Protein AF-A0AAU9SJQ6-F1 (afdb_monomer)

Solvent-accessible surface area (backbone atoms only — not comparable to full-atom values): 7414 Å² total; per-residue (Å²): 110,67,70,61,53,53,52,52,52,56,59,66,45,49,66,59,55,56,60,51,46,58,44,53,57,57,58,59,35,50,84,43,57,50,30,52,56,49,58,75,45,93,41,69,82,48,95,94,40,66,61,61,41,72,55,65,59,51,52,56,58,52,45,49,70,56,46,50,59,47,42,66,69,48,52,34,55,54,32,24,72,74,59,76,37,98,66,27,62,53,70,66,57,56,53,51,52,53,43,51,52,47,53,53,50,52,54,52,52,52,52,51,48,52,52,52,52,49,53,56,49,53,64,62,56,60,75,73,76,118

Structure (mmCIF, N/CA/C/O backbone):
data_AF-A0AAU9SJQ6-F1
#
_entry.id   AF-A0AAU9SJQ6-F1
#
loop_
_atom_site.group_PDB
_atom_site.id
_atom_site.type_symbol
_atom_site.label_atom_id
_atom_site.label_alt_id
_atom_site.label_comp_id
_atom_site.label_asym_id
_atom_site.label_entity_id
_atom_site.label_seq_id
_atom_site.pdbx_PDB_ins_code
_atom_site.Cartn_x
_atom_site.Cartn_y
_atom_site.Cartn_z
_atom_site.occupancy
_atom_site.B_iso_or_equiv
_atom_site.auth_seq_id
_atom_site.auth_comp_id
_atom_site.auth_asym_id
_atom_site.auth_atom_id
_atom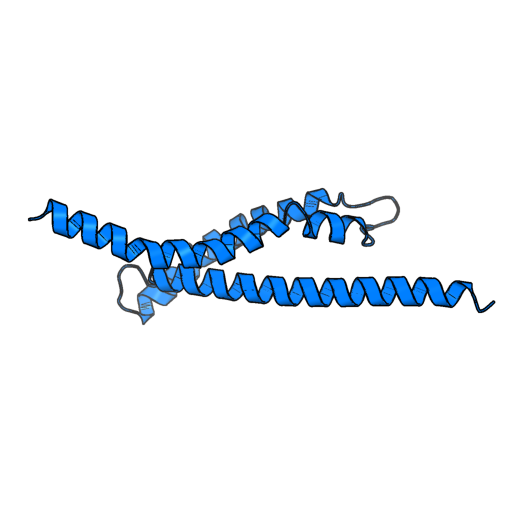_site.pdbx_PDB_model_num
ATOM 1 N N . MET A 1 1 ? -27.442 16.188 26.027 1.00 65.81 1 MET A N 1
ATOM 2 C CA . MET A 1 1 ? -26.118 15.672 26.457 1.00 65.81 1 MET A CA 1
ATOM 3 C C . MET A 1 1 ? -25.593 14.614 25.496 1.00 65.81 1 MET A C 1
ATOM 5 O O . MET A 1 1 ? -24.475 14.793 25.039 1.00 65.81 1 MET A O 1
ATOM 9 N N . ALA A 1 2 ? -26.394 13.608 25.119 1.00 85.00 2 ALA A N 1
ATOM 10 C CA . ALA A 1 2 ? -26.009 12.593 24.127 1.00 85.00 2 ALA A CA 1
ATOM 11 C C . ALA A 1 2 ? -25.478 13.184 22.802 1.00 85.00 2 ALA A C 1
ATOM 13 O O . ALA A 1 2 ? -24.386 12.831 22.379 1.00 85.00 2 ALA A O 1
ATOM 14 N N . GLU A 1 3 ? -26.162 14.177 22.220 1.00 88.38 3 GLU A N 1
ATOM 15 C CA . GLU A 1 3 ? -25.724 14.833 20.970 1.00 88.38 3 GLU A CA 1
ATOM 16 C C . GLU A 1 3 ? -24.322 15.465 21.060 1.00 88.38 3 GLU A C 1
ATOM 18 O O . GLU A 1 3 ? -23.535 15.411 20.117 1.00 88.38 3 GLU A O 1
ATOM 23 N N . ILE A 1 4 ? -23.979 16.045 22.215 1.00 91.69 4 ILE A N 1
ATOM 24 C CA . ILE A 1 4 ? -22.663 16.661 22.445 1.00 91.69 4 ILE A CA 1
ATOM 25 C C . ILE A 1 4 ? -21.584 15.576 22.537 1.00 91.69 4 ILE A C 1
ATOM 27 O O . ILE A 1 4 ? -20.460 15.767 22.073 1.00 91.69 4 ILE A O 1
ATOM 31 N N . GLU A 1 5 ? -21.912 14.433 23.134 1.00 93.44 5 GLU A N 1
ATOM 32 C CA . GLU A 1 5 ? -20.999 13.304 23.282 1.00 93.44 5 GLU A CA 1
ATOM 33 C C . GLU A 1 5 ? -20.749 12.590 21.948 1.00 93.44 5 GLU A C 1
ATOM 35 O O . GLU A 1 5 ? -19.597 12.300 21.619 1.00 93.44 5 GLU A O 1
ATOM 40 N N . 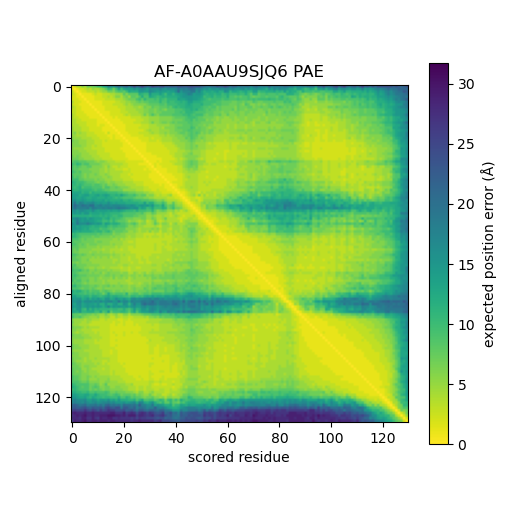GLU A 1 6 ? -21.789 12.422 21.130 1.00 90.88 6 GLU A N 1
ATOM 41 C CA . GLU A 1 6 ? -21.681 11.916 19.760 1.00 90.88 6 GLU A CA 1
ATOM 42 C C . GLU A 1 6 ? -20.849 12.850 18.875 1.00 90.88 6 GLU A C 1
ATOM 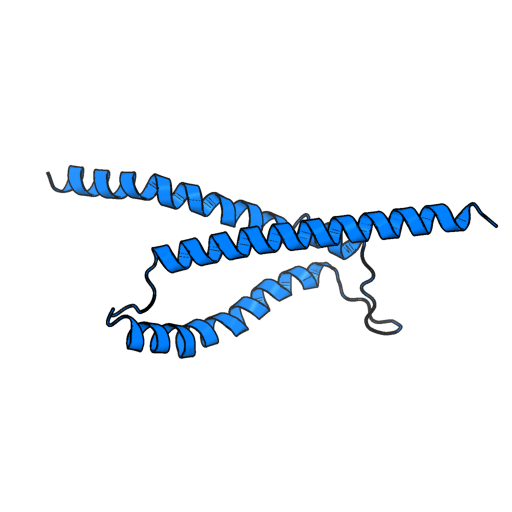44 O O . GLU A 1 6 ? -19.899 12.407 18.225 1.00 90.88 6 GLU A O 1
ATOM 49 N N . ALA A 1 7 ? -21.113 14.160 18.914 1.00 92.50 7 ALA A N 1
ATOM 50 C CA . ALA A 1 7 ? -20.314 15.141 18.183 1.00 92.50 7 ALA A CA 1
ATOM 51 C C . ALA A 1 7 ? -18.837 15.096 18.612 1.00 92.50 7 ALA A C 1
ATOM 53 O O . ALA A 1 7 ? -17.928 15.104 17.778 1.00 92.50 7 ALA A O 1
ATOM 54 N N . LYS A 1 8 ? -18.572 14.972 19.918 1.00 92.31 8 LYS A N 1
ATOM 55 C CA . LYS A 1 8 ? -17.211 14.840 20.454 1.00 92.31 8 LYS A CA 1
ATOM 56 C C . LYS A 1 8 ? -16.540 13.539 20.007 1.00 92.31 8 LYS A C 1
ATOM 58 O O . LYS A 1 8 ? -15.329 13.537 19.785 1.00 92.31 8 LYS A O 1
ATOM 63 N N . ALA A 1 9 ? -17.291 12.448 19.858 1.00 92.06 9 ALA A N 1
ATOM 64 C CA . ALA A 1 9 ? -16.780 11.191 19.320 1.00 92.06 9 ALA A CA 1
ATOM 65 C C . ALA A 1 9 ? -16.372 11.331 17.845 1.00 92.06 9 ALA A C 1
ATOM 67 O O . ALA A 1 9 ? -15.275 10.909 17.484 1.00 92.06 9 ALA A O 1
ATOM 68 N N . VAL A 1 10 ? -17.178 12.004 17.019 1.00 92.81 10 VAL A N 1
ATOM 69 C CA . VAL A 1 10 ? -16.844 12.273 15.607 1.00 92.81 10 VAL A CA 1
ATOM 70 C C . VAL A 1 10 ? -15.589 13.139 15.486 1.00 92.81 10 VAL A C 1
ATOM 72 O O . VAL A 1 10 ? -14.687 12.816 14.713 1.00 92.81 10 VAL A O 1
ATOM 75 N N . VAL A 1 11 ? -15.463 14.191 16.300 1.00 94.62 11 VAL A N 1
ATOM 76 C CA . VAL A 1 11 ? -14.266 15.053 16.302 1.00 94.62 11 VAL A CA 1
ATOM 77 C C . VAL A 1 11 ? -13.000 14.265 16.664 1.00 94.62 11 VAL A C 1
ATOM 79 O O . VAL A 1 11 ? -11.940 14.506 16.090 1.00 94.62 11 VAL A O 1
ATOM 82 N N . LYS A 1 12 ? -13.093 13.264 17.551 1.00 91.88 12 LYS A N 1
ATOM 83 C CA . LYS A 1 12 ? -11.962 12.375 17.878 1.00 91.88 12 LYS A CA 1
ATOM 84 C C . LYS A 1 12 ? -11.536 11.464 16.718 1.00 91.88 12 LYS A C 1
ATOM 86 O O . LYS A 1 12 ? -10.411 10.971 16.742 1.00 91.88 12 LYS A O 1
ATOM 91 N N . LEU A 1 13 ? -12.382 11.250 15.708 1.00 92.81 13 LEU A N 1
ATOM 92 C CA . LEU A 1 13 ? -12.036 10.468 14.513 1.00 92.81 13 LEU A CA 1
ATOM 93 C C . LEU A 1 13 ? -11.264 11.282 13.471 1.00 92.81 13 LEU A C 1
ATOM 95 O O . LEU A 1 13 ? -10.525 10.698 12.681 1.00 92.81 13 LEU A O 1
ATOM 99 N N . VAL A 1 14 ? -11.378 12.614 13.489 1.00 93.69 14 VAL A N 1
ATOM 100 C CA . VAL A 1 14 ? -10.660 13.521 12.577 1.00 93.69 14 VAL A CA 1
ATOM 101 C C . VAL A 1 14 ? -9.154 13.227 12.502 1.00 93.69 14 VAL A C 1
ATOM 103 O O . VAL A 1 14 ? -8.659 13.057 11.390 1.00 93.69 14 VAL A O 1
ATOM 106 N N . PRO A 1 15 ? -8.398 13.097 13.612 1.00 90.06 15 PRO A N 1
ATOM 107 C CA . PRO A 1 15 ? -6.970 12.786 13.525 1.00 90.06 15 PRO A CA 1
ATOM 108 C C . PRO A 1 15 ? -6.681 11.426 12.870 1.00 90.06 15 PRO A C 1
ATOM 110 O O . PRO A 1 15 ? -5.714 11.311 12.124 1.00 90.06 15 PRO A O 1
ATOM 113 N N . ILE A 1 16 ? -7.523 10.411 13.091 1.00 90.75 16 ILE A N 1
ATOM 114 C CA . ILE A 1 16 ? -7.378 9.093 12.448 1.00 90.75 16 ILE A CA 1
ATOM 115 C C . ILE A 1 16 ? -7.665 9.205 10.947 1.00 90.75 16 ILE A C 1
ATOM 117 O O . ILE A 1 16 ? -6.960 8.634 10.122 1.00 90.75 16 ILE A O 1
ATOM 121 N N . TRP A 1 17 ? -8.680 9.977 10.568 1.00 91.00 17 TRP A N 1
ATOM 122 C CA . TRP A 1 17 ? -8.973 10.240 9.164 1.00 91.00 17 TRP A CA 1
ATOM 123 C C . TRP A 1 17 ? -7.822 10.982 8.468 1.00 91.00 17 TRP A C 1
ATOM 125 O O . TRP A 1 17 ? -7.446 10.626 7.352 1.00 91.00 17 TRP A O 1
ATOM 135 N N . MET A 1 18 ? -7.201 11.949 9.149 1.00 91.50 18 MET A N 1
ATOM 136 C CA . MET A 1 18 ? -6.038 12.674 8.633 1.00 91.50 18 MET A CA 1
ATOM 137 C C . MET A 1 18 ? -4.845 11.747 8.367 1.00 91.50 18 MET A C 1
ATOM 139 O O . MET A 1 18 ? -4.187 11.894 7.340 1.00 91.50 18 MET A O 1
ATOM 143 N N . THR A 1 19 ? -4.561 10.765 9.232 1.00 89.31 19 THR A N 1
ATOM 144 C CA . THR A 1 19 ? -3.460 9.815 8.978 1.00 89.31 19 THR A CA 1
ATOM 145 C C . THR A 1 19 ? -3.750 8.893 7.794 1.00 89.31 19 THR A C 1
ATOM 147 O O . THR A 1 19 ? -2.834 8.554 7.042 1.00 89.31 19 THR A O 1
ATOM 150 N N . CYS A 1 20 ? -5.019 8.563 7.541 1.00 90.00 20 CYS A N 1
ATOM 151 C CA . CYS A 1 20 ? -5.428 7.819 6.348 1.00 90.00 20 CYS A CA 1
ATOM 152 C C . CYS A 1 20 ? -5.165 8.578 5.031 1.00 90.00 20 CYS A C 1
ATOM 154 O O . CYS A 1 20 ? -5.055 7.940 3.983 1.00 90.00 20 CYS A O 1
ATOM 156 N N . LEU A 1 21 ? -4.994 9.908 5.046 1.00 91.81 21 LEU A N 1
ATOM 157 C CA . LEU A 1 21 ? -4.647 10.669 3.836 1.00 91.81 21 LEU A CA 1
ATOM 158 C C . LEU A 1 21 ? -3.286 10.264 3.256 1.00 91.81 21 LEU A C 1
ATOM 160 O O . LEU A 1 21 ? -3.108 10.314 2.040 1.00 91.81 21 LEU A O 1
ATOM 164 N N . VAL A 1 22 ? -2.349 9.799 4.090 1.00 90.62 22 VAL A N 1
ATOM 165 C CA . VAL A 1 22 ? -1.047 9.291 3.625 1.00 90.62 22 VAL A CA 1
ATOM 166 C C . VAL A 1 22 ? -1.245 8.125 2.658 1.00 90.62 22 VAL A C 1
ATOM 168 O O . VAL A 1 22 ? -0.651 8.101 1.581 1.00 90.62 22 VAL A O 1
ATOM 171 N N . TYR A 1 23 ? -2.137 7.193 3.001 1.00 90.69 23 TYR A N 1
ATOM 172 C CA . TYR A 1 23 ? -2.497 6.084 2.121 1.00 90.69 23 TYR A CA 1
ATOM 173 C C . TYR A 1 23 ? -3.115 6.581 0.807 1.00 90.69 23 TYR A C 1
ATOM 175 O O . TYR A 1 23 ? -2.739 6.109 -0.265 1.00 90.69 23 TYR A O 1
ATOM 183 N N . ALA A 1 24 ? -4.020 7.564 0.866 1.00 91.06 24 ALA A N 1
ATOM 184 C CA . ALA A 1 24 ? -4.666 8.113 -0.327 1.00 91.06 24 ALA A CA 1
ATOM 185 C C . ALA A 1 24 ? -3.657 8.747 -1.303 1.00 91.06 24 ALA A C 1
ATOM 187 O O . ALA A 1 24 ? -3.754 8.533 -2.513 1.00 91.06 24 ALA A O 1
ATOM 188 N N . ILE A 1 25 ? -2.657 9.468 -0.782 1.00 92.44 25 ILE A N 1
ATOM 189 C CA . ILE A 1 25 ? -1.568 10.048 -1.583 1.00 92.44 25 ILE A CA 1
ATOM 190 C C . ILE A 1 25 ? -0.784 8.943 -2.292 1.00 92.44 25 ILE A C 1
ATOM 192 O O . ILE A 1 25 ? -0.560 9.031 -3.498 1.00 92.44 25 ILE A O 1
ATOM 196 N N . VAL A 1 26 ? -0.400 7.890 -1.564 1.00 92.00 26 VAL A N 1
ATOM 197 C CA . VAL A 1 26 ? 0.326 6.742 -2.125 1.00 92.00 26 VAL A CA 1
ATOM 198 C C . VAL A 1 26 ? -0.504 6.035 -3.196 1.00 92.00 26 VAL A C 1
ATOM 200 O O . VAL A 1 26 ? -0.008 5.751 -4.285 1.00 92.00 26 VAL A O 1
ATOM 203 N N . HIS A 1 27 ? -1.789 5.806 -2.938 1.00 90.38 27 HIS A N 1
ATOM 204 C CA . HIS A 1 27 ? -2.686 5.164 -3.892 1.00 90.38 27 HIS A CA 1
ATOM 205 C C . HIS A 1 27 ? -2.827 5.974 -5.196 1.00 90.38 27 HIS A C 1
ATOM 207 O O . HIS A 1 27 ? -2.828 5.398 -6.286 1.00 90.38 27 HIS A O 1
ATOM 213 N N . ALA A 1 28 ? -2.860 7.309 -5.117 1.00 91.81 28 ALA A N 1
ATOM 214 C CA . ALA A 1 28 ? -2.938 8.190 -6.286 1.00 91.81 28 ALA A CA 1
ATOM 215 C C . ALA A 1 28 ? -1.700 8.122 -7.211 1.00 91.81 28 ALA A C 1
ATOM 217 O O . ALA A 1 28 ? -1.799 8.444 -8.401 1.00 91.81 28 ALA A O 1
ATOM 218 N N . GLN A 1 29 ? -0.547 7.661 -6.707 1.00 90.12 29 GLN A N 1
ATOM 219 C CA . GLN A 1 29 ? 0.679 7.472 -7.499 1.00 90.12 29 GLN A CA 1
ATOM 220 C C . GLN A 1 29 ? 0.547 6.328 -8.514 1.00 90.12 29 GLN A C 1
ATOM 222 O O . GLN A 1 29 ? 1.107 6.396 -9.611 1.00 90.12 29 GLN A O 1
ATOM 227 N N . SER A 1 30 ? -0.216 5.284 -8.173 1.00 87.19 30 SER A N 1
ATOM 228 C CA . SER A 1 30 ? -0.342 4.071 -8.987 1.00 87.19 30 SER A CA 1
ATOM 229 C C . SER A 1 30 ? -0.846 4.335 -10.418 1.00 87.19 30 SER A C 1
ATOM 231 O O . SER A 1 30 ? -0.143 3.980 -11.371 1.00 87.19 30 SER A O 1
ATOM 233 N N . PRO A 1 31 ? -1.994 5.010 -10.631 1.00 88.12 31 PRO A N 1
ATOM 234 C CA . PRO A 1 31 ? -2.468 5.288 -11.983 1.00 88.12 31 PRO A CA 1
ATOM 235 C C . PRO A 1 31 ? -1.652 6.362 -12.712 1.00 88.12 31 PRO A C 1
ATOM 237 O O . PRO A 1 31 ? -1.862 6.573 -13.905 1.00 88.12 31 PRO A O 1
ATOM 240 N N . THR A 1 32 ? -0.741 7.057 -12.032 1.00 90.00 32 THR A N 1
ATOM 241 C CA . THR A 1 32 ? -0.024 8.211 -12.581 1.00 90.00 32 THR A CA 1
ATOM 242 C C . THR A 1 32 ? 1.464 7.911 -12.731 1.00 90.00 32 THR A C 1
ATOM 244 O O . THR A 1 32 ? 1.901 7.434 -13.782 1.00 90.00 32 THR A O 1
ATOM 247 N N . PHE A 1 33 ? 2.250 8.175 -11.693 1.00 88.31 33 PHE A N 1
ATOM 248 C CA . PHE A 1 33 ? 3.700 8.068 -11.704 1.00 88.31 33 PHE A CA 1
ATOM 249 C C . PHE A 1 33 ? 4.179 6.639 -11.937 1.00 88.31 33 PHE A C 1
ATOM 251 O O . PHE A 1 33 ? 5.078 6.448 -12.750 1.00 88.31 33 PHE A O 1
ATOM 258 N N . PHE A 1 34 ? 3.537 5.627 -11.350 1.00 86.69 34 PHE A N 1
ATOM 259 C CA . PHE A 1 34 ? 3.952 4.233 -11.566 1.00 86.69 34 PHE A CA 1
ATOM 260 C C . PHE A 1 34 ? 3.675 3.765 -12.989 1.00 86.69 34 PHE A C 1
ATOM 262 O O . PHE A 1 34 ? 4.486 3.063 -13.589 1.00 86.69 34 PHE A O 1
ATOM 269 N N . ARG A 1 35 ? 2.572 4.229 -13.586 1.00 87.38 35 ARG A N 1
ATOM 270 C CA . ARG A 1 35 ? 2.300 3.983 -15.003 1.00 87.38 35 ARG A CA 1
ATOM 271 C C . ARG A 1 35 ? 3.337 4.653 -15.902 1.00 87.38 35 ARG A C 1
ATOM 273 O O . ARG A 1 35 ? 3.782 4.031 -16.864 1.00 87.38 35 ARG A O 1
ATOM 280 N N . LYS A 1 36 ? 3.731 5.897 -15.602 1.00 86.56 36 LYS A N 1
ATOM 281 C CA . LYS A 1 36 ? 4.784 6.604 -16.350 1.00 86.56 36 LYS A CA 1
ATOM 282 C C . LYS A 1 36 ? 6.133 5.906 -16.206 1.00 86.56 36 LYS A C 1
ATOM 284 O O . LYS A 1 36 ? 6.746 5.598 -17.223 1.00 86.56 36 LYS A O 1
ATOM 289 N N . GLN A 1 37 ? 6.535 5.574 -14.984 1.00 84.69 37 GLN A N 1
ATOM 290 C CA . GLN A 1 37 ? 7.746 4.809 -14.701 1.00 84.69 37 GLN A CA 1
ATOM 291 C C . GLN A 1 37 ? 7.757 3.508 -15.514 1.00 84.69 37 GLN A C 1
ATOM 293 O O . GLN A 1 37 ? 8.631 3.315 -16.358 1.00 84.69 37 GLN A O 1
ATOM 298 N N . GLY A 1 38 ? 6.713 2.686 -15.382 1.00 85.06 38 GLY A N 1
ATOM 299 C CA . GLY A 1 38 ? 6.580 1.429 -16.118 1.00 85.06 38 GLY A CA 1
ATOM 300 C C . GLY A 1 38 ? 6.513 1.595 -17.640 1.00 85.06 38 GLY A C 1
ATOM 301 O O . GLY A 1 38 ? 6.958 0.715 -18.370 1.00 85.06 38 GLY A O 1
ATOM 302 N N . SER A 1 39 ? 6.006 2.719 -18.162 1.00 86.00 39 SER A N 1
ATOM 303 C CA . SER A 1 39 ? 5.993 2.961 -19.613 1.00 86.00 39 SER A CA 1
ATOM 304 C C . SER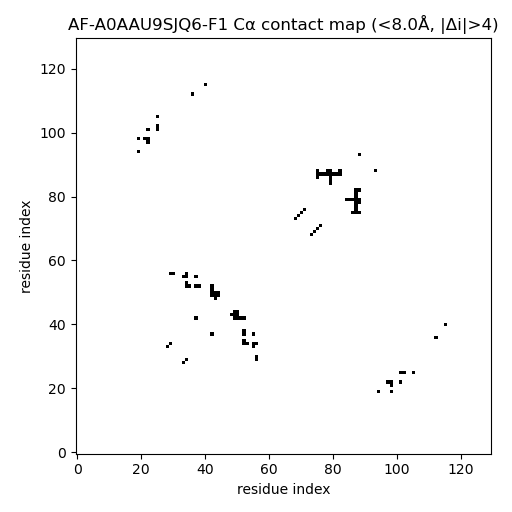 A 1 39 ? 7.382 3.160 -20.217 1.00 86.00 39 SER A C 1
ATOM 306 O O . SER A 1 39 ? 7.554 2.843 -21.395 1.00 86.00 39 SER A O 1
ATOM 308 N N . THR A 1 40 ? 8.340 3.629 -19.408 1.00 85.12 40 THR A N 1
ATOM 309 C CA . THR A 1 40 ? 9.744 3.856 -19.795 1.00 85.12 40 THR A CA 1
ATOM 310 C C . THR A 1 40 ? 10.645 2.644 -19.564 1.00 85.12 40 THR A C 1
ATOM 312 O O . THR A 1 40 ? 11.800 2.662 -19.970 1.00 85.12 40 THR A O 1
ATOM 315 N N . MET A 1 41 ? 10.133 1.599 -18.911 1.00 85.75 41 MET A N 1
ATOM 316 C CA . MET A 1 41 ? 10.845 0.337 -18.717 1.00 85.75 41 MET A CA 1
ATOM 317 C C . MET A 1 41 ? 10.625 -0.592 -19.915 1.00 85.75 41 MET A C 1
ATOM 319 O O . MET A 1 41 ? 9.620 -0.474 -20.633 1.00 85.75 41 MET A O 1
ATOM 323 N N . ASP A 1 42 ? 11.538 -1.545 -20.109 1.00 84.50 42 ASP A N 1
ATOM 324 C CA . ASP A 1 42 ? 11.275 -2.648 -21.025 1.00 84.50 42 ASP A CA 1
ATOM 325 C C . ASP A 1 42 ? 10.101 -3.486 -20.496 1.00 84.50 42 ASP A C 1
ATOM 327 O O . ASP A 1 42 ? 10.011 -3.821 -19.315 1.00 84.50 42 ASP A O 1
ATOM 331 N N . ARG A 1 43 ? 9.153 -3.759 -21.390 1.00 84.25 43 ARG A N 1
ATOM 332 C CA . ARG A 1 43 ? 7.905 -4.486 -21.127 1.00 84.25 43 ARG A CA 1
ATOM 333 C C . ARG A 1 43 ? 7.747 -5.683 -22.064 1.00 84.25 43 ARG A C 1
ATOM 335 O O . ARG A 1 43 ? 6.631 -6.182 -22.228 1.00 84.25 43 ARG A O 1
ATOM 342 N N . SER A 1 44 ? 8.816 -6.084 -22.747 1.00 86.94 44 SER A N 1
ATOM 343 C CA . SER A 1 44 ? 8.828 -7.275 -23.584 1.00 86.94 44 SER A CA 1
ATOM 344 C C . SER A 1 44 ? 8.897 -8.531 -22.704 1.00 86.94 44 SER A C 1
ATOM 346 O O . SER A 1 44 ? 9.720 -8.629 -21.801 1.00 86.94 44 SER A O 1
ATOM 348 N N . ILE A 1 45 ? 7.969 -9.469 -22.914 1.00 83.31 45 ILE A N 1
ATOM 349 C CA . ILE A 1 45 ? 7.992 -10.793 -22.257 1.00 83.31 45 ILE A CA 1
ATOM 350 C C . ILE A 1 45 ? 8.561 -11.840 -23.217 1.00 83.31 45 ILE A C 1
ATOM 352 O O . ILE A 1 45 ? 9.297 -12.734 -22.811 1.00 83.31 45 ILE A O 1
ATOM 356 N N . SER A 1 46 ? 8.218 -11.729 -24.499 1.00 85.38 46 SER A N 1
ATOM 357 C CA . SER A 1 46 ? 8.726 -12.574 -25.577 1.00 85.38 46 SER A CA 1
ATOM 358 C C . SER A 1 46 ? 8.846 -11.747 -26.861 1.00 85.38 46 SER A C 1
ATOM 360 O O . SER A 1 46 ? 8.257 -10.660 -26.940 1.00 85.38 46 SER A O 1
ATOM 362 N N . PRO A 1 47 ? 9.553 -12.236 -27.898 1.00 82.00 47 PRO A N 1
ATOM 363 C CA . PRO A 1 47 ? 9.556 -11.587 -29.206 1.00 82.00 47 PRO A CA 1
ATOM 364 C C . PRO A 1 47 ? 8.115 -11.359 -29.688 1.00 82.00 47 PRO A C 1
ATOM 366 O O . PRO A 1 47 ? 7.318 -12.293 -29.740 1.00 82.00 47 PRO A O 1
ATOM 369 N N . GLY A 1 48 ? 7.758 -10.102 -29.962 1.00 82.75 48 GLY A N 1
ATOM 370 C CA . GLY A 1 48 ? 6.411 -9.700 -30.387 1.00 82.75 48 GLY A CA 1
ATOM 371 C C . GLY A 1 48 ? 5.371 -9.504 -29.271 1.00 82.75 48 GLY A C 1
ATOM 372 O O . GLY A 1 48 ? 4.326 -8.913 -29.539 1.00 82.75 48 GLY A O 1
ATOM 373 N N . LEU A 1 49 ? 5.641 -9.911 -28.022 1.00 85.25 49 LEU A N 1
ATOM 374 C CA . LEU A 1 49 ? 4.720 -9.732 -26.893 1.00 85.25 49 LEU A CA 1
ATOM 375 C C . LEU A 1 49 ? 5.195 -8.610 -25.964 1.00 85.25 49 LEU A C 1
ATOM 377 O O . LEU A 1 49 ? 6.097 -8.794 -25.143 1.00 85.25 49 LEU A O 1
ATOM 381 N N . LYS A 1 50 ? 4.543 -7.447 -26.065 1.00 84.62 50 LYS A N 1
ATOM 382 C CA . LYS A 1 50 ? 4.788 -6.285 -25.203 1.00 84.62 50 LYS A CA 1
ATOM 383 C C . LYS A 1 50 ? 3.602 -6.045 -24.281 1.00 84.62 50 LYS A C 1
ATOM 385 O O . LYS A 1 50 ? 2.500 -5.754 -24.740 1.00 84.62 50 LYS A O 1
ATOM 390 N N . VAL A 1 51 ? 3.834 -6.103 -22.975 1.00 85.12 51 VAL A N 1
ATOM 391 C CA . VAL A 1 51 ? 2.787 -5.854 -21.980 1.00 85.12 51 VAL A CA 1
ATOM 392 C C . VAL A 1 51 ? 2.422 -4.371 -21.976 1.00 85.12 51 VAL A C 1
ATOM 394 O O . VAL A 1 51 ? 3.311 -3.524 -21.832 1.00 85.12 51 VAL A O 1
ATOM 397 N N . PRO A 1 52 ? 1.138 -3.993 -22.098 1.00 82.62 52 PRO A N 1
ATOM 398 C CA . PRO A 1 52 ? 0.718 -2.604 -21.944 1.00 82.62 52 PRO A CA 1
ATOM 399 C C . PRO A 1 52 ? 1.032 -2.088 -20.535 1.00 82.62 52 PRO A C 1
ATOM 401 O O . PRO A 1 52 ? 0.717 -2.755 -19.554 1.00 82.62 52 PRO A O 1
ATOM 404 N N . ALA A 1 53 ? 1.578 -0.875 -20.408 1.00 78.38 53 ALA A N 1
ATOM 405 C CA . ALA A 1 53 ? 1.882 -0.274 -19.102 1.00 78.38 53 ALA A CA 1
ATOM 406 C C . ALA A 1 53 ? 0.625 -0.093 -18.228 1.00 78.38 53 ALA A C 1
ATOM 408 O O . ALA A 1 53 ? 0.709 -0.091 -17.005 1.00 78.38 53 ALA A O 1
ATOM 409 N N . ALA A 1 54 ? -0.560 0.008 -18.841 1.00 79.62 54 ALA A N 1
ATOM 410 C CA . ALA A 1 54 ? -1.832 0.039 -18.122 1.00 79.62 54 ALA A CA 1
ATOM 411 C C . ALA A 1 54 ? -2.097 -1.244 -17.306 1.00 79.62 54 ALA A C 1
ATOM 413 O O . ALA A 1 54 ? -2.755 -1.169 -16.271 1.00 79.62 54 ALA A O 1
ATOM 414 N N . THR A 1 55 ? -1.526 -2.387 -17.705 1.00 82.50 55 THR A N 1
ATOM 415 C CA . THR A 1 55 ? -1.654 -3.677 -16.999 1.00 82.50 55 THR A CA 1
ATOM 416 C C . THR A 1 55 ? -1.067 -3.626 -15.587 1.00 82.50 55 THR A C 1
ATOM 418 O O . THR A 1 55 ? -1.515 -4.368 -14.718 1.00 82.50 55 THR A O 1
ATOM 421 N N . PHE A 1 56 ? -0.134 -2.704 -15.306 1.00 78.62 56 PHE A N 1
ATOM 422 C CA . PHE A 1 56 ? 0.361 -2.478 -13.943 1.00 78.62 56 PHE A CA 1
ATOM 423 C C . PHE A 1 56 ? -0.755 -2.091 -12.965 1.00 78.62 56 PHE A C 1
ATOM 425 O O . PHE A 1 56 ? -0.687 -2.452 -11.795 1.00 78.62 56 PHE A O 1
ATOM 432 N N . GLN A 1 57 ? -1.820 -1.429 -13.433 1.00 80.94 57 GLN A N 1
ATOM 433 C CA . GLN A 1 57 ? -2.974 -1.128 -12.583 1.00 80.94 57 GLN A CA 1
ATOM 434 C C . GLN A 1 57 ? -3.712 -2.405 -12.159 1.00 80.94 57 GLN A C 1
ATOM 436 O O . GLN A 1 57 ? -4.188 -2.503 -11.029 1.00 80.94 57 GLN A O 1
ATOM 441 N N . SER A 1 58 ? -3.789 -3.397 -13.050 1.00 85.00 58 SER A N 1
ATOM 442 C CA . SER A 1 58 ? -4.482 -4.662 -12.798 1.00 85.00 58 SER A CA 1
ATOM 443 C C . SER A 1 58 ? -3.821 -5.479 -11.688 1.00 85.00 58 SER A C 1
ATOM 445 O O . SER A 1 58 ? -4.525 -6.199 -10.984 1.00 85.00 58 SER A O 1
ATOM 447 N N . PHE A 1 59 ? -2.510 -5.325 -11.463 1.00 85.50 59 PHE A N 1
ATOM 448 C CA . PHE A 1 59 ? -1.807 -5.990 -10.359 1.00 85.50 59 PHE A CA 1
ATOM 449 C C . PHE A 1 59 ? -2.391 -5.645 -8.989 1.00 85.50 59 PHE A C 1
ATOM 451 O O . PHE A 1 59 ? -2.439 -6.520 -8.126 1.00 85.50 59 PHE A O 1
ATOM 458 N N . ILE A 1 60 ? -2.882 -4.416 -8.788 1.00 87.62 60 ILE A N 1
ATOM 459 C CA . ILE A 1 60 ? -3.538 -4.034 -7.529 1.00 87.62 60 ILE A CA 1
ATOM 460 C C . ILE A 1 60 ? -4.806 -4.863 -7.330 1.00 87.62 60 ILE A C 1
ATOM 462 O O . ILE A 1 60 ? -4.976 -5.485 -6.285 1.00 87.62 60 ILE A O 1
ATOM 466 N N . ASN A 1 61 ? -5.659 -4.935 -8.352 1.00 90.12 61 ASN A N 1
ATOM 467 C CA . ASN A 1 61 ? -6.909 -5.692 -8.281 1.00 90.12 61 ASN A CA 1
ATOM 468 C C . ASN A 1 61 ? -6.657 -7.190 -8.070 1.00 90.12 61 ASN A C 1
ATOM 470 O O . ASN A 1 61 ? -7.294 -7.805 -7.220 1.00 90.12 61 ASN A O 1
ATOM 474 N N . ILE A 1 62 ? -5.691 -7.764 -8.793 1.00 92.62 62 ILE A N 1
ATOM 475 C CA . ILE A 1 62 ? -5.298 -9.173 -8.641 1.00 92.62 62 ILE A CA 1
ATOM 476 C C . ILE A 1 62 ? -4.787 -9.434 -7.220 1.00 92.62 62 ILE A C 1
ATOM 478 O O . ILE A 1 62 ? -5.182 -10.416 -6.595 1.00 92.62 62 ILE A O 1
ATOM 482 N N . SER A 1 63 ? -3.963 -8.531 -6.684 1.00 91.06 63 SER A N 1
ATOM 483 C CA . SER A 1 63 ? -3.454 -8.638 -5.315 1.00 91.06 63 SER A CA 1
ATOM 484 C C . SER A 1 63 ? -4.591 -8.611 -4.297 1.00 91.06 63 SER A C 1
ATOM 486 O O . SER A 1 63 ? -4.610 -9.440 -3.397 1.00 91.06 63 SER A O 1
ATOM 488 N N . ILE A 1 64 ? -5.580 -7.725 -4.450 1.00 92.19 64 ILE A N 1
ATOM 489 C CA . ILE A 1 64 ? -6.749 -7.679 -3.558 1.00 92.19 64 ILE A CA 1
ATOM 490 C C . ILE A 1 64 ? -7.512 -9.007 -3.604 1.00 92.19 64 ILE A C 1
ATOM 492 O O . ILE A 1 64 ? -7.767 -9.599 -2.558 1.00 92.19 64 ILE A O 1
ATOM 496 N N . VAL A 1 65 ? -7.828 -9.504 -4.804 1.00 95.69 65 VAL A N 1
ATOM 497 C CA . VAL A 1 65 ? -8.555 -10.773 -4.987 1.00 95.69 65 VAL A CA 1
ATOM 498 C C . VAL A 1 65 ? -7.805 -11.951 -4.366 1.00 95.69 65 VAL A C 1
ATOM 500 O O . VAL A 1 65 ? -8.431 -12.858 -3.828 1.00 95.69 65 VAL A O 1
ATOM 503 N N . PHE A 1 66 ? -6.475 -11.935 -4.408 1.00 95.38 66 PHE A N 1
ATOM 504 C CA . PHE A 1 66 ? -5.648 -12.989 -3.835 1.00 95.38 66 PHE A CA 1
ATOM 505 C C . PHE A 1 66 ? -5.497 -12.872 -2.310 1.00 95.38 66 PHE A C 1
ATOM 507 O O . PHE A 1 66 ? -5.688 -13.847 -1.586 1.00 95.38 66 PHE A O 1
ATOM 514 N N . PHE A 1 67 ? -5.171 -11.681 -1.802 1.00 94.06 67 PHE A N 1
ATOM 515 C CA . PHE A 1 67 ? -4.824 -11.477 -0.396 1.00 94.06 67 PHE A CA 1
ATOM 516 C C . PHE A 1 67 ? -6.034 -11.321 0.526 1.00 94.06 67 PHE A C 1
ATOM 518 O O . PHE A 1 67 ? -5.917 -11.675 1.696 1.00 94.06 67 PHE A O 1
ATOM 525 N N . VAL A 1 68 ? -7.188 -10.838 0.048 1.00 93.69 68 VAL A N 1
ATOM 526 C CA . VAL A 1 68 ? -8.391 -10.705 0.894 1.00 93.69 68 VAL A CA 1
ATOM 527 C C . VAL A 1 68 ? -8.863 -12.067 1.421 1.00 93.69 68 VAL A C 1
ATOM 529 O O . VAL A 1 68 ? -8.968 -12.207 2.639 1.00 93.69 68 VAL A O 1
ATOM 532 N N . PRO A 1 69 ? -9.046 -13.112 0.587 1.00 94.44 69 PRO A N 1
ATOM 533 C CA . PRO A 1 69 ? -9.405 -14.436 1.087 1.00 94.44 69 PRO A CA 1
ATOM 534 C C . PRO A 1 69 ? -8.369 -15.007 2.056 1.00 94.44 69 PRO A C 1
ATOM 536 O O . PRO A 1 69 ? -8.742 -15.621 3.048 1.00 94.44 69 PRO A O 1
ATOM 539 N N . ILE A 1 70 ? -7.074 -14.791 1.800 1.00 94.62 70 ILE A N 1
ATOM 540 C CA . ILE A 1 70 ? -5.988 -15.230 2.691 1.00 94.62 70 ILE A CA 1
ATOM 541 C C . ILE A 1 70 ? -6.089 -14.524 4.046 1.00 94.62 70 ILE A C 1
ATOM 543 O O . ILE A 1 70 ? -5.992 -15.165 5.093 1.00 94.62 70 ILE A O 1
ATOM 547 N N . TYR A 1 71 ? -6.312 -13.212 4.035 1.00 91.25 71 TYR A N 1
ATOM 548 C CA . TYR A 1 71 ? -6.480 -12.421 5.243 1.00 91.25 71 TYR A CA 1
ATOM 549 C C . TYR A 1 71 ? -7.688 -12.908 6.054 1.00 91.25 71 TYR A C 1
ATOM 551 O O . TYR A 1 71 ? -7.538 -13.239 7.229 1.00 91.25 71 TYR A O 1
ATOM 559 N N . ASP A 1 72 ? -8.850 -13.050 5.416 1.00 89.81 72 ASP A N 1
ATOM 560 C CA . ASP A 1 72 ? -10.098 -13.419 6.088 1.00 89.81 72 ASP A CA 1
ATOM 561 C C . ASP A 1 72 ? -10.135 -14.890 6.536 1.00 89.81 72 ASP A C 1
ATOM 563 O O . ASP A 1 72 ? -10.737 -15.207 7.559 1.00 89.81 72 ASP A O 1
ATOM 567 N N . ARG A 1 73 ? -9.507 -15.811 5.789 1.00 90.69 73 ARG A N 1
ATOM 568 C CA . ARG A 1 73 ? -9.556 -17.260 6.070 1.00 90.69 73 ARG A CA 1
ATOM 569 C C . ARG A 1 73 ? -8.397 -17.773 6.910 1.00 90.69 73 ARG A C 1
ATOM 571 O O . ARG A 1 73 ? -8.564 -18.798 7.563 1.00 90.69 73 ARG A O 1
ATOM 578 N N . LEU A 1 74 ? -7.235 -17.123 6.872 1.00 91.62 74 LEU A N 1
ATOM 579 C CA . LEU A 1 74 ? -6.050 -17.569 7.609 1.00 91.62 74 LEU A CA 1
ATOM 580 C C . LEU A 1 74 ? -5.679 -16.574 8.703 1.00 91.62 74 LEU A C 1
ATOM 582 O O . LEU A 1 74 ? -5.659 -16.940 9.875 1.00 91.62 74 LEU A O 1
ATOM 586 N N . LEU A 1 75 ? -5.427 -15.312 8.351 1.00 89.25 75 LEU A N 1
ATOM 587 C CA . LEU A 1 75 ? -4.889 -14.347 9.315 1.00 89.25 75 LEU A CA 1
ATOM 588 C C . LEU A 1 75 ? -5.900 -13.977 10.404 1.00 89.25 75 LEU A C 1
ATOM 590 O O . LEU A 1 75 ? -5.525 -13.931 11.575 1.00 89.25 75 LEU A O 1
ATOM 594 N N . VAL A 1 76 ? 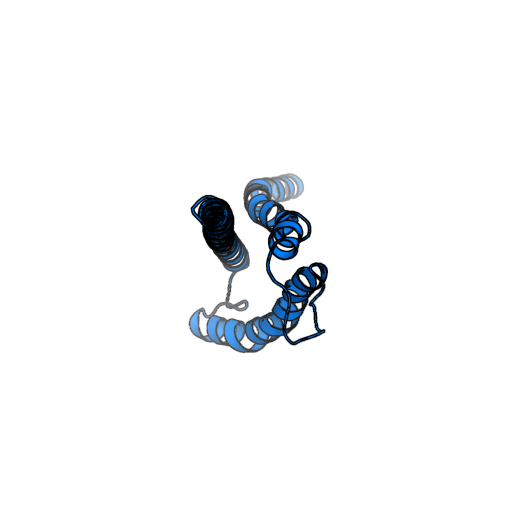-7.170 -13.758 10.051 1.00 89.56 76 VAL A N 1
ATOM 595 C CA . VAL A 1 76 ? -8.217 -13.416 11.025 1.00 89.56 76 VAL A CA 1
ATOM 596 C C . VAL A 1 76 ? -8.480 -14.569 12.004 1.00 89.56 76 VAL A C 1
ATOM 598 O O . VAL A 1 76 ? -8.369 -14.317 13.204 1.00 89.56 76 VAL A O 1
ATOM 601 N N . PRO A 1 77 ? -8.733 -15.826 11.579 1.00 86.81 77 PRO A N 1
ATOM 602 C CA . PRO A 1 77 ? -8.948 -16.933 12.514 1.00 86.81 77 PRO A CA 1
ATOM 603 C C . PRO A 1 77 ? -7.754 -17.175 13.440 1.00 86.81 77 PRO A C 1
ATOM 605 O O . PRO A 1 77 ? -7.926 -17.329 14.650 1.00 86.81 77 PRO A O 1
ATOM 608 N N . ILE A 1 78 ? -6.532 -17.119 12.902 1.00 88.81 78 ILE A N 1
ATOM 609 C CA . ILE A 1 78 ? -5.306 -17.237 13.697 1.00 88.81 78 ILE A CA 1
ATOM 610 C C . ILE A 1 78 ? -5.245 -16.113 14.741 1.00 88.81 78 ILE A C 1
ATOM 612 O O . ILE A 1 78 ? -5.076 -16.378 15.930 1.00 88.81 78 ILE A O 1
ATOM 616 N N . ALA A 1 79 ? -5.454 -14.861 14.329 1.00 87.75 79 ALA A N 1
ATOM 617 C CA . ALA A 1 79 ? -5.440 -13.722 15.240 1.00 87.75 79 ALA A CA 1
ATOM 618 C C . ALA A 1 79 ? -6.546 -13.803 16.303 1.00 87.75 79 ALA A C 1
ATOM 620 O O . ALA A 1 79 ? -6.287 -13.489 17.461 1.00 87.75 79 ALA A O 1
ATOM 621 N N . THR A 1 80 ? -7.753 -14.267 15.959 1.00 86.44 80 THR A N 1
ATOM 622 C CA . THR A 1 80 ? -8.831 -14.489 16.941 1.00 86.44 80 THR A CA 1
ATOM 623 C C . THR A 1 80 ? -8.462 -15.564 17.962 1.00 86.44 80 THR A C 1
ATOM 625 O O . THR A 1 80 ? -8.721 -15.383 19.150 1.00 86.44 80 THR A O 1
ATOM 628 N N . SER A 1 81 ? -7.784 -16.634 17.527 1.00 84.81 81 SER A N 1
ATOM 629 C CA . SER A 1 81 ? -7.340 -17.720 18.404 1.00 84.81 81 SER A CA 1
ATOM 630 C C . SER A 1 81 ? -6.288 -17.264 19.416 1.00 84.81 81 SER A C 1
ATOM 632 O O . SER A 1 81 ? -6.271 -17.771 20.534 1.00 84.81 81 SER A O 1
ATOM 634 N N . PHE A 1 82 ? -5.416 -16.323 19.043 1.00 83.81 82 PHE A N 1
ATOM 635 C CA . PHE A 1 82 ? -4.379 -15.797 19.936 1.00 83.81 82 PHE A CA 1
ATOM 636 C C . PHE A 1 82 ? -4.848 -14.600 20.772 1.00 83.81 82 PHE A C 1
ATOM 638 O O . PHE A 1 82 ? -4.489 -14.487 21.939 1.00 83.81 82 PHE A O 1
ATOM 645 N N . SER A 1 83 ? -5.639 -13.698 20.189 1.00 79.62 83 SER A N 1
ATOM 646 C CA . SER A 1 83 ? -6.022 -12.431 20.820 1.00 79.62 83 SER A CA 1
ATOM 647 C C . SER A 1 83 ? -7.215 -12.549 21.773 1.00 79.62 83 SER A C 1
ATOM 649 O O . SER A 1 83 ? -7.481 -11.580 22.483 1.00 79.62 83 SER A O 1
ATOM 651 N N . GLN A 1 84 ? -7.981 -13.651 21.741 1.00 75.31 84 GLN A N 1
ATOM 652 C CA . GLN A 1 84 ? -9.274 -13.808 22.441 1.00 75.31 84 GLN A CA 1
ATOM 653 C C . GLN A 1 84 ? -10.289 -12.672 22.169 1.00 75.31 84 GLN A C 1
ATOM 655 O O . GLN A 1 84 ? -11.299 -12.541 22.857 1.00 75.31 84 GLN A O 1
ATOM 660 N N . SER A 1 85 ? -10.039 -11.846 21.150 1.00 75.25 85 SER A N 1
ATOM 661 C CA . SER A 1 85 ? -10.899 -10.744 20.731 1.00 75.25 85 SER A CA 1
ATOM 662 C C . SER A 1 85 ? -11.810 -11.216 19.597 1.00 75.25 85 SER A C 1
ATOM 664 O O . SER A 1 85 ? -11.311 -11.858 18.668 1.00 75.25 85 SER A O 1
ATOM 666 N N . PRO A 1 86 ? -13.109 -10.860 19.600 1.00 71.56 86 PRO A N 1
ATOM 667 C CA . PRO A 1 86 ? -14.069 -11.319 18.592 1.00 71.56 86 PRO A CA 1
ATOM 668 C C . PRO A 1 86 ? -13.712 -10.899 17.160 1.00 71.56 86 PRO A C 1
ATOM 670 O O . PRO A 1 86 ? -14.136 -11.550 16.212 1.00 71.56 86 PRO A O 1
ATOM 673 N N . SER A 1 87 ? -12.911 -9.842 16.986 1.00 73.75 87 SER A N 1
ATOM 674 C CA . SER A 1 87 ? -12.449 -9.393 15.666 1.00 73.75 87 SER A CA 1
ATOM 675 C C . SER A 1 87 ? -11.040 -9.888 15.305 1.00 73.75 87 SER A C 1
ATOM 677 O O . SER A 1 87 ? -10.622 -9.717 14.162 1.00 73.75 87 SER A O 1
ATOM 679 N N . GLY A 1 88 ? -10.289 -10.455 16.261 1.00 81.75 88 GLY A N 1
ATOM 680 C CA . GLY A 1 88 ? -8.897 -10.905 16.114 1.00 81.75 88 GLY A CA 1
ATOM 681 C C . GLY A 1 88 ? -7.890 -9.771 15.921 1.00 81.75 88 GLY A C 1
ATOM 682 O O . GLY A 1 88 ? -7.005 -9.580 16.746 1.00 81.75 88 GLY A O 1
ATOM 683 N N . ILE A 1 89 ? -8.048 -8.993 14.849 1.00 86.69 89 ILE A N 1
ATOM 684 C CA . ILE A 1 89 ? -7.230 -7.829 14.499 1.00 86.69 89 ILE A CA 1
ATOM 685 C C . ILE A 1 89 ? -8.097 -6.573 14.619 1.00 86.69 89 ILE A C 1
ATOM 687 O O . ILE A 1 89 ? -9.146 -6.465 13.983 1.00 86.69 89 ILE A O 1
ATOM 691 N N . THR A 1 90 ? -7.659 -5.600 15.419 1.00 89.62 90 THR A N 1
ATOM 692 C CA . THR A 1 90 ? -8.417 -4.353 15.614 1.00 89.62 90 THR A CA 1
ATOM 693 C C . THR A 1 90 ? -8.387 -3.468 14.366 1.00 89.62 90 THR A C 1
ATOM 695 O O . THR A 1 90 ? -7.418 -3.468 13.603 1.00 89.62 90 THR A O 1
ATOM 698 N N . MET A 1 91 ? -9.420 -2.641 14.173 1.00 88.38 91 MET A N 1
ATOM 699 C CA . MET A 1 91 ? -9.496 -1.731 13.022 1.00 88.38 91 MET A CA 1
ATOM 700 C C . MET A 1 91 ? -8.295 -0.773 12.949 1.00 88.38 91 MET A C 1
ATOM 702 O O . MET A 1 91 ? -7.741 -0.559 11.873 1.00 88.38 91 MET A O 1
ATOM 706 N N . LEU A 1 92 ? -7.835 -0.250 14.091 1.00 89.69 92 LEU A N 1
ATOM 707 C CA . LEU A 1 92 ? -6.662 0.629 14.147 1.00 89.69 92 LEU A CA 1
ATOM 708 C C . LEU A 1 92 ? -5.364 -0.092 13.760 1.00 89.69 92 LEU A C 1
ATOM 710 O O . LEU A 1 92 ? -4.543 0.489 13.056 1.00 89.69 92 LEU A O 1
ATOM 714 N N . GLN A 1 93 ? -5.185 -1.360 14.146 1.00 90.75 93 GLN A N 1
ATOM 715 C CA . GLN A 1 93 ? -4.032 -2.156 13.704 1.00 90.75 93 GLN A CA 1
ATOM 716 C C . GLN A 1 93 ? -4.063 -2.402 12.192 1.00 90.75 93 GLN A C 1
ATOM 718 O O . GLN A 1 93 ? -3.025 -2.323 11.537 1.00 90.75 93 GLN A O 1
ATOM 723 N N . ARG A 1 94 ? -5.244 -2.647 11.614 1.00 90.88 94 ARG A N 1
ATOM 724 C CA . ARG A 1 94 ? -5.409 -2.794 10.155 1.00 90.88 94 ARG A CA 1
ATOM 725 C C . ARG A 1 94 ? -5.034 -1.511 9.415 1.00 90.88 94 ARG A C 1
ATOM 727 O O . ARG A 1 94 ? -4.283 -1.560 8.446 1.00 90.88 94 ARG A O 1
ATOM 734 N N . ILE A 1 95 ? -5.498 -0.361 9.903 1.00 91.56 95 ILE A N 1
ATOM 735 C CA . ILE A 1 95 ? -5.148 0.947 9.331 1.00 91.56 95 ILE A CA 1
ATOM 736 C C . ILE A 1 95 ? -3.638 1.197 9.452 1.00 91.56 95 ILE A C 1
ATOM 738 O O . ILE A 1 95 ? -2.983 1.509 8.458 1.00 91.56 95 ILE A O 1
ATOM 742 N N . GLY A 1 96 ? -3.066 1.008 10.645 1.00 92.62 96 GLY A N 1
ATOM 743 C CA . GLY A 1 96 ? -1.642 1.237 10.894 1.00 92.62 96 GLY A CA 1
ATOM 744 C C . GLY A 1 96 ? -0.730 0.350 10.043 1.00 92.62 96 GLY A C 1
ATOM 745 O O . GLY A 1 96 ? 0.222 0.843 9.442 1.00 92.62 96 GLY A O 1
ATOM 746 N N . THR A 1 97 ? -1.049 -0.942 9.925 1.00 92.25 97 THR A N 1
ATOM 747 C CA . THR A 1 97 ? -0.299 -1.877 9.066 1.00 92.25 97 THR A CA 1
ATOM 748 C C . THR A 1 97 ? -0.390 -1.491 7.590 1.00 92.25 97 THR A C 1
ATOM 750 O O . THR A 1 97 ? 0.631 -1.482 6.905 1.00 92.25 97 THR A O 1
ATOM 753 N N . GLY A 1 98 ? -1.567 -1.086 7.102 1.00 92.62 98 GLY A N 1
ATOM 754 C CA . GLY A 1 98 ? -1.731 -0.586 5.734 1.00 92.62 98 GLY A CA 1
ATOM 755 C C . GLY A 1 98 ? -0.888 0.660 5.441 1.00 92.62 98 GLY A C 1
ATOM 756 O O . GLY A 1 98 ? -0.218 0.728 4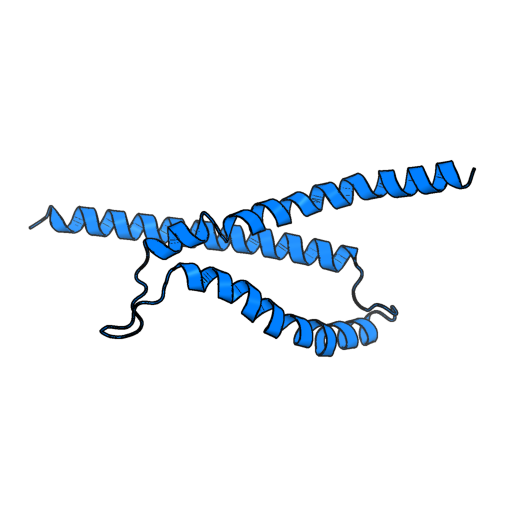.407 1.00 92.62 98 GLY A O 1
ATOM 757 N N . ILE A 1 99 ? -0.856 1.625 6.367 1.00 93.31 99 ILE A N 1
ATOM 758 C CA . ILE A 1 99 ? -0.015 2.827 6.246 1.00 93.31 99 ILE A CA 1
ATOM 759 C C . ILE A 1 99 ? 1.473 2.447 6.235 1.00 93.31 99 ILE A C 1
ATOM 761 O O . ILE A 1 99 ? 2.217 2.931 5.383 1.00 93.31 99 ILE A O 1
ATOM 765 N N . PHE A 1 100 ? 1.903 1.537 7.113 1.00 94.75 100 PHE A N 1
ATOM 766 C CA . PHE A 1 100 ? 3.283 1.043 7.145 1.00 94.75 100 PHE A CA 1
ATOM 767 C C . PHE A 1 100 ? 3.710 0.419 5.805 1.00 94.75 100 PHE A C 1
ATOM 769 O O . PHE A 1 100 ? 4.733 0.811 5.239 1.00 94.75 100 PHE A O 1
ATOM 776 N N . PHE A 1 101 ? 2.902 -0.487 5.243 1.00 93.44 101 PHE A N 1
ATOM 777 C CA . PHE A 1 101 ? 3.189 -1.090 3.936 1.00 93.44 101 PHE A CA 1
ATOM 778 C C . PHE A 1 101 ? 3.187 -0.067 2.796 1.00 93.44 101 PHE A C 1
ATOM 780 O O . PHE A 1 101 ? 3.960 -0.200 1.849 1.00 93.44 101 PHE A O 1
ATOM 787 N N . SER A 1 102 ? 2.367 0.979 2.896 1.00 92.88 102 SER A N 1
ATOM 788 C CA . SER A 1 102 ? 2.331 2.058 1.902 1.00 92.88 102 SER A CA 1
ATOM 789 C C . SER A 1 102 ? 3.630 2.859 1.884 1.00 92.88 102 SER A C 1
ATOM 791 O O . SER A 1 102 ? 4.166 3.137 0.813 1.00 92.88 102 SER A O 1
ATOM 793 N N . ILE A 1 103 ? 4.181 3.173 3.060 1.00 9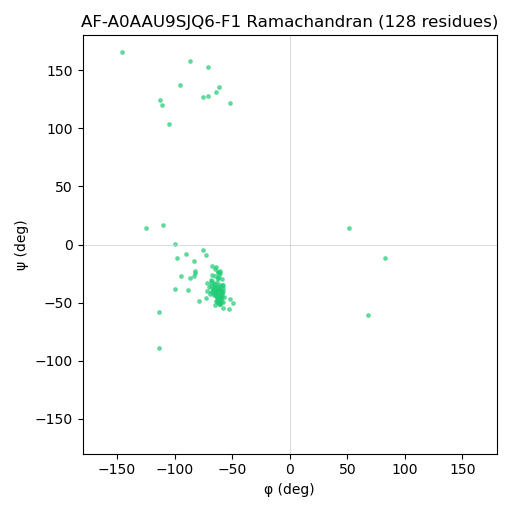3.25 103 ILE A N 1
ATOM 794 C CA . ILE A 1 103 ? 5.485 3.839 3.182 1.00 93.25 103 ILE A CA 1
ATOM 795 C C . ILE A 1 103 ? 6.584 2.944 2.605 1.00 93.25 103 ILE A C 1
ATOM 797 O O . ILE A 1 103 ? 7.376 3.401 1.781 1.00 93.25 103 ILE A O 1
ATOM 801 N N . LEU A 1 104 ? 6.600 1.660 2.976 1.00 95.44 104 LEU A N 1
ATOM 802 C CA . LEU A 1 104 ? 7.579 0.703 2.460 1.00 95.44 104 LEU A CA 1
ATOM 803 C C . LEU A 1 104 ? 7.512 0.590 0.929 1.00 95.44 104 LEU A C 1
ATOM 805 O O . LEU A 1 104 ? 8.545 0.591 0.262 1.00 95.44 104 LEU A O 1
ATOM 809 N N . SER A 1 105 ? 6.305 0.564 0.359 1.00 92.00 105 SER A N 1
ATOM 810 C CA . SER A 1 105 ? 6.102 0.564 -1.091 1.00 92.00 105 SER A CA 1
ATOM 811 C C . SER A 1 105 ? 6.696 1.807 -1.760 1.00 92.00 105 SER A C 1
ATOM 813 O O . SER A 1 105 ? 7.335 1.678 -2.805 1.00 92.00 105 SER A O 1
ATOM 815 N N . MET A 1 106 ? 6.556 2.996 -1.160 1.00 94.94 106 MET A N 1
ATOM 816 C CA . MET A 1 106 ? 7.161 4.222 -1.703 1.00 94.94 106 MET A CA 1
ATOM 817 C C . MET A 1 106 ? 8.682 4.198 -1.647 1.00 94.94 106 MET A C 1
ATOM 819 O O . MET A 1 106 ? 9.324 4.633 -2.602 1.00 94.94 106 MET A O 1
ATOM 823 N N . VAL A 1 107 ? 9.264 3.647 -0.580 1.00 96.00 107 VAL A N 1
ATOM 824 C CA . VAL A 1 107 ? 10.719 3.455 -0.492 1.00 96.00 107 VAL A CA 1
ATOM 825 C C . VAL A 1 107 ? 11.201 2.558 -1.632 1.00 96.00 107 VAL A C 1
ATOM 827 O O . VAL A 1 107 ? 12.132 2.921 -2.345 1.00 96.00 107 VAL A O 1
ATOM 830 N N . VAL A 1 108 ? 10.534 1.424 -1.866 1.00 94.19 108 VAL A N 1
ATOM 831 C CA . VAL A 1 108 ? 10.879 0.517 -2.973 1.00 94.19 108 VAL A CA 1
ATOM 832 C C . VAL A 1 108 ? 10.744 1.217 -4.327 1.00 94.19 108 VAL A C 1
ATOM 834 O O . VAL A 1 108 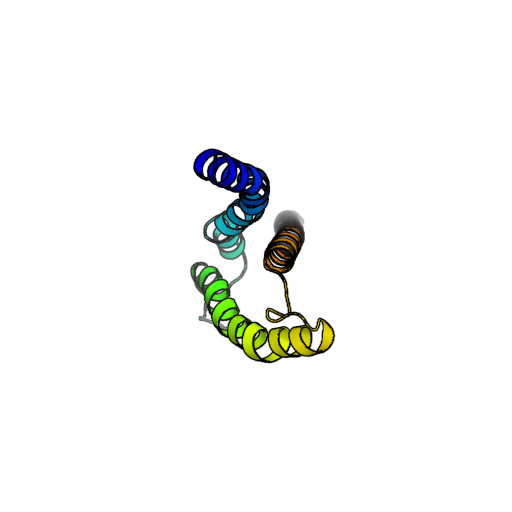? 11.656 1.128 -5.146 1.00 94.19 108 VAL A O 1
ATOM 837 N N . ALA A 1 109 ? 9.657 1.956 -4.562 1.00 91.12 109 ALA A N 1
ATOM 838 C CA . ALA A 1 109 ? 9.456 2.682 -5.814 1.00 91.12 109 ALA A CA 1
ATOM 839 C C . ALA A 1 109 ? 10.549 3.734 -6.068 1.00 91.12 109 ALA A C 1
ATOM 841 O O . ALA A 1 109 ? 11.037 3.853 -7.193 1.00 91.12 109 ALA A O 1
ATOM 842 N N . ALA A 1 110 ? 10.975 4.455 -5.025 1.00 93.88 110 ALA A N 1
ATOM 843 C CA . ALA A 1 110 ? 12.067 5.419 -5.114 1.00 93.88 110 ALA A CA 1
ATOM 844 C C . ALA A 1 110 ? 13.407 4.741 -5.446 1.00 93.88 110 ALA A C 1
ATOM 846 O O . ALA A 1 110 ? 14.158 5.232 -6.292 1.00 93.88 110 ALA A O 1
ATOM 847 N N . LEU A 1 111 ? 13.696 3.586 -4.836 1.00 95.44 111 LEU A N 1
ATOM 848 C CA . LEU A 1 111 ? 14.901 2.809 -5.140 1.00 95.44 111 LEU A CA 1
ATOM 849 C C . LEU A 1 111 ? 14.898 2.296 -6.586 1.00 95.44 111 LEU A C 1
ATOM 851 O O . LEU A 1 111 ? 15.907 2.420 -7.280 1.00 95.44 111 LEU A O 1
ATOM 855 N N . VAL A 1 112 ? 13.763 1.769 -7.057 1.00 92.44 112 VAL A N 1
ATOM 856 C CA . VAL A 1 112 ? 13.594 1.321 -8.448 1.00 92.44 112 VAL A CA 1
ATOM 857 C C . VAL A 1 112 ? 13.789 2.483 -9.419 1.00 92.44 112 VAL A C 1
ATOM 859 O O . VAL A 1 112 ? 14.524 2.335 -10.393 1.00 92.44 112 VAL A O 1
ATOM 862 N N . GLU A 1 113 ? 13.206 3.653 -9.141 1.00 91.88 113 GLU A N 1
ATOM 863 C CA . GLU A 1 113 ? 13.381 4.825 -10.005 1.00 91.88 113 GLU A CA 1
ATOM 864 C C . GLU A 1 113 ? 14.831 5.297 -10.045 1.00 91.88 113 GLU A C 1
ATOM 866 O O . GLU A 1 113 ? 15.359 5.580 -11.118 1.00 91.88 113 GLU A O 1
ATOM 871 N N . THR A 1 114 ? 15.502 5.311 -8.893 1.00 93.25 114 THR A N 1
ATOM 872 C CA . THR A 1 114 ? 16.924 5.660 -8.807 1.00 93.25 114 THR A CA 1
ATOM 873 C C . THR A 1 114 ? 17.763 4.739 -9.692 1.00 93.25 114 THR A C 1
ATOM 875 O O . THR A 1 114 ? 18.604 5.209 -10.454 1.00 93.25 114 THR A O 1
ATOM 878 N N . LYS A 1 115 ? 17.505 3.426 -9.647 1.00 91.69 115 LYS A N 1
ATOM 879 C CA . LYS A 1 115 ? 18.207 2.444 -10.484 1.00 91.69 115 LYS A CA 1
ATOM 880 C C . LYS A 1 115 ? 17.891 2.602 -11.968 1.00 91.69 115 LYS A C 1
ATOM 882 O O . LYS A 1 115 ? 18.799 2.513 -12.788 1.00 91.69 115 LYS A O 1
ATOM 887 N N . ARG A 1 116 ? 16.633 2.878 -12.318 1.00 91.38 116 ARG A N 1
ATOM 888 C CA . ARG A 1 116 ? 16.214 3.123 -13.704 1.00 91.38 116 ARG A CA 1
ATOM 889 C C . ARG A 1 116 ? 16.914 4.351 -14.294 1.00 91.38 116 ARG A C 1
ATOM 891 O O . ARG A 1 116 ? 17.373 4.300 -15.430 1.00 91.38 116 ARG A O 1
ATOM 898 N N . LEU A 1 117 ? 17.006 5.436 -13.523 1.00 90.88 117 LEU A N 1
ATOM 899 C CA . LEU A 1 117 ? 17.688 6.665 -13.937 1.00 90.88 117 LEU A CA 1
ATOM 900 C C . LEU A 1 117 ? 19.201 6.466 -14.087 1.00 90.88 117 LEU A C 1
ATOM 902 O O . LEU A 1 117 ? 19.772 6.981 -15.042 1.00 90.88 117 LEU A O 1
ATOM 906 N N . GLN A 1 118 ? 19.831 5.696 -13.194 1.00 91.62 118 GLN A N 1
ATOM 907 C CA . GLN A 1 118 ? 21.246 5.323 -13.315 1.00 91.62 118 GLN A CA 1
ATOM 908 C C . GLN A 1 118 ? 21.506 4.540 -14.606 1.00 91.62 118 GLN A C 1
ATOM 910 O O . GLN A 1 118 ? 22.341 4.950 -15.402 1.00 91.62 118 GLN A O 1
ATOM 915 N N . ALA A 1 119 ? 20.722 3.491 -14.871 1.00 88.44 119 ALA A N 1
ATOM 916 C CA . ALA A 1 119 ? 20.867 2.698 -16.090 1.00 88.44 119 ALA A CA 1
ATOM 917 C C . ALA A 1 119 ? 20.677 3.537 -17.367 1.00 88.44 119 ALA A C 1
ATOM 919 O O . ALA A 1 119 ? 21.419 3.372 -18.328 1.00 88.44 119 ALA A O 1
ATOM 920 N N . ALA A 1 120 ? 19.717 4.469 -17.368 1.00 86.62 120 ALA A N 1
ATOM 921 C CA . ALA A 1 120 ? 19.503 5.377 -18.494 1.00 86.62 120 ALA A CA 1
ATOM 922 C C . ALA A 1 120 ? 20.655 6.380 -18.690 1.00 86.62 120 ALA A C 1
ATOM 924 O O . ALA A 1 120 ? 20.908 6.801 -19.814 1.00 86.62 120 ALA A O 1
ATOM 925 N N . HIS A 1 121 ? 21.336 6.788 -17.615 1.00 86.75 121 HIS A N 1
ATOM 926 C CA . HIS A 1 121 ? 22.516 7.647 -17.700 1.00 86.75 121 HIS A CA 1
ATOM 927 C C . HIS A 1 121 ? 23.725 6.882 -18.248 1.00 86.75 121 HIS A C 1
ATOM 929 O O . HIS A 1 121 ? 24.383 7.366 -19.166 1.00 86.75 121 HIS A O 1
ATOM 935 N N . ASP A 1 122 ? 23.971 5.675 -17.737 1.00 83.19 122 ASP A N 1
ATOM 936 C CA . ASP A 1 122 ? 25.082 4.830 -18.171 1.00 83.19 122 ASP A CA 1
ATOM 937 C C . ASP A 1 122 ? 24.955 4.490 -19.666 1.00 83.19 122 ASP A C 1
ATOM 939 O O . ASP A 1 122 ? 25.904 4.689 -20.427 1.00 83.19 122 ASP A O 1
ATOM 943 N N . ASP A 1 123 ? 23.755 4.115 -20.122 1.00 76.88 123 ASP A N 1
ATOM 944 C CA . ASP A 1 123 ? 23.454 3.853 -21.538 1.00 76.88 123 ASP A CA 1
ATOM 945 C C . ASP A 1 123 ? 23.640 5.089 -22.435 1.00 76.88 123 ASP A C 1
ATOM 947 O O . ASP A 1 123 ? 23.911 4.953 -23.620 1.00 76.88 123 ASP A O 1
ATOM 951 N N . LEU A 1 124 ? 23.556 6.306 -21.885 1.00 73.19 124 LEU A N 1
ATOM 952 C CA . LEU A 1 124 ? 23.836 7.547 -22.617 1.00 73.19 124 LEU A CA 1
ATOM 953 C C . LEU A 1 124 ? 25.338 7.873 -22.691 1.00 73.19 124 LEU A C 1
ATOM 955 O O . LEU A 1 124 ? 25.771 8.591 -23.591 1.00 73.19 124 LEU A O 1
ATOM 959 N N . THR A 1 125 ? 26.141 7.367 -21.752 1.00 64.44 125 THR A N 1
ATOM 960 C CA . THR A 1 125 ? 27.598 7.599 -21.706 1.00 64.44 125 THR A CA 1
ATOM 961 C C . THR A 1 125 ? 28.401 6.600 -22.545 1.00 64.44 125 THR A C 1
ATOM 963 O O . THR A 1 125 ? 29.441 6.963 -23.091 1.00 64.44 125 THR A O 1
ATOM 966 N N . ILE A 1 126 ? 27.901 5.373 -22.721 1.00 60.59 126 ILE A N 1
ATOM 967 C CA . ILE A 1 126 ? 28.500 4.335 -23.577 1.00 60.59 126 ILE A CA 1
ATOM 968 C C . ILE A 1 126 ? 28.524 4.691 -25.090 1.00 60.59 126 ILE A C 1
ATOM 970 O O . ILE A 1 126 ? 29.523 4.383 -25.736 1.00 60.59 126 ILE A O 1
ATOM 974 N N . PRO A 1 127 ? 27.533 5.378 -25.700 1.00 54.78 127 PRO A N 1
ATOM 975 C CA . PRO A 1 127 ? 27.566 5.731 -27.125 1.00 54.78 127 PRO A CA 1
ATOM 976 C C . PRO A 1 127 ? 28.505 6.895 -27.491 1.00 54.78 127 PRO A C 1
ATOM 978 O O . PRO A 1 127 ? 28.646 7.182 -28.675 1.00 54.78 127 PRO A O 1
ATOM 981 N N . MET A 1 128 ? 29.153 7.569 -26.528 1.00 55.00 128 MET A N 1
ATOM 982 C CA . MET A 1 128 ? 30.123 8.648 -26.806 1.00 55.00 128 MET A CA 1
ATOM 983 C C . MET A 1 128 ? 31.598 8.215 -26.742 1.00 55.00 128 MET A C 1
ATOM 985 O O . MET A 1 128 ? 32.475 9.053 -26.944 1.00 55.00 128 MET A O 1
ATOM 989 N N . SER A 1 129 ? 31.896 6.942 -26.459 1.00 49.81 129 SER A N 1
ATOM 990 C CA . SER A 1 129 ? 33.272 6.441 -26.297 1.00 49.81 129 SER A CA 1
ATOM 991 C C . SER A 1 129 ? 33.765 5.503 -27.411 1.00 49.81 129 SER A C 1
ATOM 993 O O . SER A 1 129 ? 34.783 4.837 -27.217 1.00 49.81 129 SER A O 1
ATOM 995 N N . VAL A 1 130 ? 33.102 5.475 -28.577 1.00 44.12 130 VAL A N 1
ATOM 996 C CA . VAL A 1 130 ? 33.522 4.692 -29.762 1.00 44.12 130 V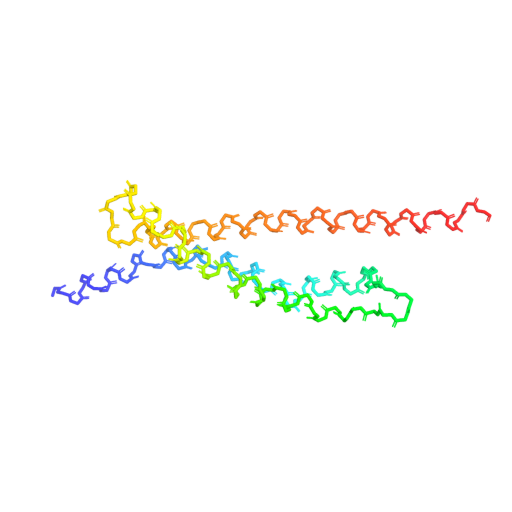AL A CA 1
ATOM 997 C C . VAL A 1 130 ? 33.794 5.595 -30.957 1.00 44.12 130 VAL A C 1
ATOM 999 O O . VAL A 1 130 ? 32.917 6.431 -31.265 1.00 44.12 130 VAL A O 1
#

Radius of gyration: 21.69 Å; Cα contacts (8 Å, |Δi|>4): 55; chains: 1; bounding box: 60×34×57 Å

InterPro domains:
  IPR000109 Proton-dependent oligopeptide transporter family [PF00854] (3-121)
  IPR036259 MFS transporter superfamily [G3DSA:1.20.1250.20] (1-130)

Sequence (130 aa):
MAEIEEAKAVVKLVPIWMTCLVYAIVHAQSPTFFRKQGSTMDRSISPGLKVPAATFQSFINISIVFFVPIYDRLLVPIATSFSQSPSGITMLQRIGTGIFFSILSMVVAALVETKRLQAAHDDLTIPMSV

pLDDT: mean 86.86, std 8.99, range [44.12, 96.0]

Foldseek 3Di:
DVVVVVVVVVVVCVVVVVLCVLVVVLVVCQQPVQLVVQVLDFQDPDVVDGDRSNCSVVVVVVCCVPVVCVCVVPVQVVLCVPVVDPRSADPSNVSVVSSVVSVVVVVVVVVSVVVVVVVVVVVVVVVVPD

Organism: Thlaspi arvense (NCBI:txid13288)

Secondary structure (DSSP, 8-state):
-HHHHHHHHHHHHHHHHHHHHHHHHHHHHIIIIIHHHHHHS--EEETTEE--TTHHHHHHHHHHHHHHHHIIIIIHHHHHHHH--TTSS-HHHHHHHHHHHHHHHHHHHHHHHHHHHHHHHHHHHGGG--

Mean predicted aligned error: 7.19 Å